Protein AF-A0A838S4U0-F1 (afdb_monomer_lite)

Sequence (174 aa):
MVVQARDTRGQPQAVGVYTGARLAELVPVRRRACGLERCFIAEPGVPYRLAVAPSTLDGGGAPVESDAVLGLRLVTPANDALSTATVLSGVSGRTALSVRGTAEPGEPAHTGAPAAASRWYRWRPTVDGVGHIVLRGDARVAAYEPLDGDPAVDDLRTLDSAVTPAAGDQARLR

pLDDT: mean 81.55, std 10.03, range [48.75, 96.31]

Structure (mmCIF, N/CA/C/O backbone):
data_AF-A0A838S4U0-F1
#
_entry.id   AF-A0A838S4U0-F1
#
loop_
_atom_site.group_PDB
_atom_site.id
_atom_site.type_symbol
_atom_site.label_atom_id
_atom_site.label_alt_id
_atom_site.label_comp_id
_atom_site.label_asym_id
_atom_site.label_entity_id
_atom_site.label_seq_id
_atom_site.pdbx_PDB_ins_code
_atom_site.Cartn_x
_atom_site.Cartn_y
_atom_site.Cartn_z
_atom_site.occupancy
_atom_site.B_iso_or_equiv
_atom_site.auth_seq_id
_atom_site.auth_comp_id
_atom_site.auth_asym_id
_atom_site.auth_atom_id
_atom_site.pdbx_PDB_model_num
ATOM 1 N N . MET A 1 1 ? 5.270 -0.128 -2.532 1.00 82.88 1 MET A N 1
ATOM 2 C CA . MET A 1 1 ? 6.587 -0.641 -2.966 1.00 82.88 1 MET A CA 1
ATOM 3 C C . MET A 1 1 ? 7.342 0.472 -3.673 1.00 82.88 1 MET A C 1
ATOM 5 O O . MET A 1 1 ? 6.787 1.030 -4.610 1.00 82.88 1 MET A O 1
ATOM 9 N N . VAL A 1 2 ? 8.553 0.805 -3.227 1.00 85.38 2 VAL A N 1
ATOM 10 C CA . VAL A 1 2 ? 9.512 1.660 -3.949 1.00 85.38 2 VAL A CA 1
ATOM 11 C C . VAL A 1 2 ? 10.414 0.760 -4.782 1.00 85.38 2 VAL A C 1
ATOM 13 O O . VAL A 1 2 ? 10.917 -0.241 -4.268 1.00 85.38 2 VAL A O 1
ATOM 16 N N . VAL A 1 3 ? 10.645 1.137 -6.039 1.00 87.75 3 VAL A N 1
ATOM 17 C CA . VAL A 1 3 ? 11.635 0.477 -6.895 1.00 87.75 3 VAL A CA 1
ATOM 18 C C . VAL A 1 3 ? 12.558 1.517 -7.501 1.00 87.75 3 VAL A C 1
ATOM 20 O O . VAL A 1 3 ? 12.116 2.477 -8.134 1.00 87.75 3 VAL A O 1
ATOM 23 N N . GLN A 1 4 ? 13.854 1.298 -7.324 1.00 88.75 4 GLN A N 1
ATOM 24 C CA . GLN A 1 4 ? 14.896 2.154 -7.867 1.00 88.75 4 GLN A CA 1
ATOM 25 C C . GLN A 1 4 ? 16.056 1.307 -8.368 1.00 88.75 4 GLN A C 1
ATOM 27 O O . GLN A 1 4 ? 16.356 0.263 -7.801 1.00 88.75 4 GLN A O 1
ATOM 32 N N . ALA A 1 5 ? 16.730 1.787 -9.402 1.00 90.31 5 ALA A N 1
ATOM 33 C CA . ALA A 1 5 ? 18.013 1.255 -9.819 1.00 90.31 5 ALA A CA 1
ATOM 34 C C . ALA A 1 5 ? 19.000 2.417 -9.908 1.00 90.31 5 ALA A C 1
ATOM 36 O O . ALA A 1 5 ? 18.619 3.510 -10.338 1.00 90.31 5 ALA A O 1
ATOM 37 N N . ARG A 1 6 ? 20.234 2.205 -9.454 1.00 90.69 6 ARG A N 1
ATOM 38 C CA . ARG A 1 6 ? 21.318 3.191 -9.533 1.00 90.69 6 ARG A CA 1
ATOM 39 C C . ARG A 1 6 ? 22.581 2.524 -10.046 1.00 90.69 6 ARG A C 1
ATOM 41 O O . ARG A 1 6 ? 22.827 1.377 -9.683 1.00 90.69 6 ARG A O 1
ATOM 48 N N . ASP A 1 7 ? 23.344 3.228 -10.873 1.00 90.31 7 ASP A N 1
ATOM 49 C CA . ASP A 1 7 ? 24.670 2.752 -11.273 1.00 90.31 7 ASP A CA 1
ATOM 50 C C . ASP A 1 7 ? 25.695 2.923 -10.138 1.00 90.31 7 ASP A C 1
ATOM 52 O O . ASP A 1 7 ? 25.403 3.510 -9.089 1.00 90.31 7 ASP A O 1
ATOM 56 N N . THR A 1 8 ? 26.915 2.436 -10.352 1.00 86.38 8 THR A N 1
ATOM 57 C CA . THR A 1 8 ? 28.045 2.569 -9.411 1.00 86.38 8 THR A CA 1
ATOM 58 C C . THR A 1 8 ? 28.444 4.016 -9.103 1.00 86.38 8 THR A C 1
ATOM 60 O O . THR A 1 8 ? 29.110 4.267 -8.101 1.00 86.38 8 THR A O 1
ATOM 63 N N . ARG A 1 9 ? 28.002 4.987 -9.913 1.00 87.38 9 ARG A N 1
ATOM 64 C CA . ARG A 1 9 ? 28.193 6.432 -9.697 1.00 87.38 9 ARG A CA 1
ATOM 65 C C . ARG A 1 9 ? 26.997 7.077 -8.986 1.00 87.38 9 ARG A C 1
ATOM 67 O O . ARG A 1 9 ? 26.969 8.293 -8.805 1.00 87.38 9 ARG A O 1
ATOM 74 N N . GLY A 1 10 ? 25.994 6.287 -8.601 1.00 87.06 10 GLY A N 1
ATOM 75 C CA . GLY A 1 10 ? 24.771 6.739 -7.942 1.00 87.06 10 GLY A CA 1
ATOM 76 C C . GLY A 1 10 ? 23.706 7.311 -8.885 1.00 87.06 10 GLY A C 1
ATOM 77 O O . GLY A 1 10 ? 22.668 7.781 -8.401 1.00 87.06 10 GLY A O 1
ATOM 78 N N . GLN A 1 11 ? 23.912 7.261 -10.204 1.00 87.19 11 GLN A N 1
ATOM 79 C CA . GLN A 1 11 ? 22.991 7.812 -11.198 1.00 87.19 11 GLN A CA 1
ATOM 80 C C . GLN A 1 11 ? 21.749 6.929 -11.355 1.00 87.19 11 GLN A C 1
ATOM 82 O O . GLN A 1 11 ? 21.877 5.707 -11.474 1.00 87.19 11 GLN A O 1
ATOM 87 N N . PRO A 1 12 ? 20.535 7.511 -11.363 1.00 87.38 12 PRO A N 1
ATOM 88 C CA . PRO A 1 12 ? 19.300 6.746 -11.442 1.00 87.38 12 PRO A CA 1
ATOM 89 C C . PRO A 1 12 ? 19.118 6.097 -12.818 1.00 87.38 12 PRO A C 1
ATOM 91 O O . PRO A 1 12 ? 19.079 6.766 -13.849 1.00 87.38 12 PRO A O 1
ATOM 94 N N . GLN A 1 13 ? 18.885 4.791 -12.819 1.00 88.12 13 GLN A N 1
ATOM 95 C CA . GLN A 1 13 ? 18.552 4.011 -14.007 1.00 88.12 13 GLN A CA 1
ATOM 96 C C . GLN A 1 13 ? 17.031 3.947 -14.212 1.00 88.12 13 GLN A C 1
ATOM 98 O O . GLN A 1 13 ? 16.237 4.182 -13.286 1.00 88.12 13 GLN A O 1
ATOM 103 N N . ALA A 1 14 ? 16.593 3.679 -15.438 1.00 87.56 14 ALA A N 1
ATOM 104 C CA . ALA A 1 14 ? 15.183 3.539 -15.756 1.00 87.56 14 ALA 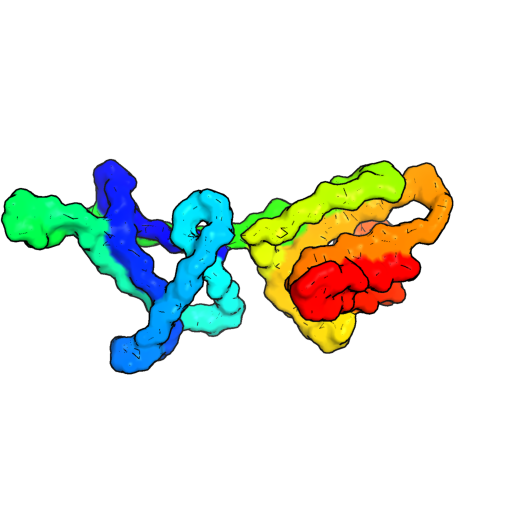A CA 1
ATOM 105 C C . ALA A 1 14 ? 14.696 2.172 -15.266 1.00 87.56 14 ALA A C 1
ATOM 107 O O . ALA A 1 14 ? 15.353 1.159 -15.487 1.00 87.56 14 ALA A O 1
ATOM 108 N N . VAL A 1 15 ? 13.540 2.138 -14.594 1.00 89.38 15 VAL A N 1
ATOM 109 C CA . VAL A 1 15 ? 12.929 0.878 -14.146 1.00 89.38 15 VAL A CA 1
ATOM 110 C C . VAL A 1 15 ? 11.471 0.797 -14.574 1.00 89.38 15 VAL A C 1
ATOM 112 O O . VAL A 1 15 ? 10.645 1.611 -14.152 1.00 89.38 15 VAL A O 1
ATOM 115 N N . GLY A 1 16 ? 11.144 -0.185 -15.406 1.00 90.12 16 GLY A N 1
ATOM 116 C CA . GLY A 1 16 ? 9.773 -0.577 -15.721 1.00 90.12 16 GLY A CA 1
ATOM 117 C C . GLY A 1 16 ? 9.286 -1.663 -14.762 1.00 90.12 16 GLY A C 1
ATOM 118 O O . GLY A 1 16 ? 10.050 -2.560 -14.413 1.00 90.12 16 GLY A O 1
ATOM 119 N N . VAL A 1 17 ? 8.022 -1.583 -14.346 1.00 93.00 17 VAL A N 1
ATOM 120 C CA . VAL A 1 17 ? 7.358 -2.591 -13.505 1.00 93.00 17 VAL A CA 1
ATOM 121 C C . VAL A 1 17 ? 6.156 -3.125 -14.269 1.00 93.00 17 VAL A C 1
ATOM 123 O O . VAL A 1 17 ? 5.360 -2.332 -14.770 1.00 93.00 17 VAL A O 1
ATOM 126 N N . TYR A 1 18 ? 6.016 -4.445 -14.339 1.00 94.56 18 TYR A N 1
ATOM 127 C CA . TYR A 1 18 ? 4.989 -5.117 -15.129 1.00 94.56 18 TYR A CA 1
ATOM 128 C C . TYR A 1 18 ? 4.341 -6.263 -14.351 1.00 94.56 18 TYR A C 1
ATOM 130 O O . TYR A 1 18 ? 4.969 -6.877 -13.488 1.00 94.56 18 TYR A O 1
ATOM 138 N N . THR A 1 19 ? 3.094 -6.564 -14.697 1.00 95.19 19 THR A N 1
ATOM 139 C CA . THR A 1 19 ? 2.435 -7.849 -14.408 1.00 95.19 19 THR A CA 1
ATOM 140 C C . THR A 1 19 ? 2.380 -8.681 -15.688 1.00 95.19 19 THR A C 1
ATOM 142 O O . THR A 1 19 ? 2.624 -8.147 -16.768 1.00 95.19 19 THR A O 1
ATOM 145 N N . GLY A 1 20 ? 2.080 -9.974 -15.576 1.00 92.69 20 GLY A N 1
ATOM 146 C CA . GLY A 1 20 ? 2.065 -10.907 -16.706 1.00 92.69 20 GLY A CA 1
ATOM 147 C C . GLY A 1 20 ? 3.226 -11.900 -16.656 1.00 92.69 20 GLY A C 1
ATOM 148 O O . GLY A 1 20 ? 4.287 -11.632 -16.086 1.00 92.69 20 GLY A O 1
ATOM 149 N N . ALA A 1 21 ? 3.005 -13.088 -17.220 1.00 89.50 21 ALA A N 1
ATOM 150 C CA . ALA A 1 21 ? 3.961 -14.191 -17.140 1.00 89.50 21 ALA A CA 1
ATOM 151 C C . ALA A 1 21 ? 4.926 -14.238 -18.335 1.00 89.50 21 ALA A C 1
ATOM 153 O O . ALA A 1 21 ? 6.033 -14.764 -18.201 1.00 89.50 21 ALA A O 1
ATOM 154 N N . ARG A 1 22 ? 4.523 -13.686 -19.489 1.00 93.06 22 ARG A N 1
ATOM 155 C CA . ARG A 1 22 ? 5.269 -13.724 -20.757 1.00 93.06 22 ARG A CA 1
ATOM 156 C C . ARG A 1 22 ? 5.474 -12.326 -21.319 1.00 93.06 22 ARG A C 1
ATOM 158 O O . ARG A 1 22 ? 4.664 -11.442 -21.073 1.00 93.06 22 ARG A O 1
ATOM 165 N N . LEU A 1 23 ? 6.519 -12.151 -22.132 1.00 93.44 23 LEU A N 1
ATOM 166 C CA . LEU A 1 23 ? 6.882 -10.854 -22.716 1.00 93.44 23 LEU A CA 1
ATOM 167 C C . LEU A 1 23 ? 5.715 -10.189 -23.470 1.00 93.44 23 LEU A C 1
ATOM 169 O O . LEU A 1 23 ? 5.451 -9.011 -23.263 1.00 93.44 23 LEU A O 1
ATOM 173 N N . ALA A 1 24 ? 4.989 -10.955 -24.290 1.00 95.62 24 ALA A N 1
ATOM 174 C CA . ALA A 1 24 ? 3.844 -10.464 -25.064 1.00 95.62 24 ALA A CA 1
ATOM 175 C C . ALA A 1 24 ? 2.606 -10.122 -24.210 1.00 95.62 24 ALA A C 1
ATOM 177 O O . ALA A 1 24 ? 1.687 -9.470 -24.690 1.00 95.62 24 ALA A O 1
ATOM 178 N N . GLU A 1 25 ? 2.580 -10.563 -22.953 1.00 94.94 25 GLU A N 1
ATOM 179 C CA . GLU A 1 25 ? 1.471 -10.376 -22.012 1.00 94.94 25 GLU A CA 1
ATOM 180 C C . GLU A 1 25 ? 1.813 -9.338 -20.931 1.00 94.94 25 GLU A C 1
ATOM 182 O O . GLU A 1 25 ? 1.032 -9.144 -19.999 1.00 94.94 25 GLU A O 1
ATOM 187 N N . LEU A 1 26 ? 2.992 -8.702 -20.997 1.00 96.31 26 LEU A N 1
ATOM 188 C CA . LEU A 1 26 ? 3.408 -7.758 -19.968 1.00 96.31 26 LEU A CA 1
ATOM 189 C C . LEU A 1 26 ? 2.519 -6.516 -19.975 1.00 96.31 26 LEU A C 1
ATOM 191 O O . LEU A 1 26 ? 2.484 -5.757 -20.942 1.00 96.31 26 LEU A O 1
ATOM 195 N N . VAL A 1 27 ? 1.867 -6.264 -18.843 1.00 96.00 27 VAL A N 1
ATOM 196 C CA . VAL A 1 27 ? 1.057 -5.064 -18.623 1.00 96.00 27 VAL A CA 1
ATOM 197 C C . VAL A 1 27 ? 1.800 -4.129 -17.670 1.00 96.00 27 VAL A C 1
ATOM 199 O O . VAL A 1 27 ? 2.115 -4.540 -16.546 1.00 96.00 27 VAL A O 1
ATOM 202 N N . PRO A 1 28 ? 2.092 -2.875 -18.071 1.00 93.31 28 PRO A N 1
ATOM 203 C CA . PRO A 1 28 ? 2.814 -1.934 -17.225 1.00 93.31 28 PRO A CA 1
ATOM 204 C C . PRO A 1 28 ? 1.993 -1.557 -15.990 1.00 93.31 28 PRO A C 1
ATOM 206 O O . PRO A 1 28 ? 0.826 -1.169 -16.074 1.00 93.31 28 PRO A O 1
ATOM 209 N N . VAL A 1 29 ? 2.637 -1.612 -14.828 1.00 91.50 29 VAL A N 1
ATOM 210 C CA . VAL A 1 29 ? 2.049 -1.186 -13.561 1.00 91.50 29 VAL A CA 1
ATOM 211 C C . VAL A 1 29 ? 2.171 0.327 -13.438 1.00 91.50 29 VAL A C 1
ATOM 213 O O . VAL A 1 29 ? 3.263 0.898 -13.510 1.00 91.50 29 VAL A O 1
ATOM 216 N N . ARG A 1 30 ? 1.036 0.998 -13.225 1.00 83.50 30 ARG A N 1
ATOM 217 C CA . ARG A 1 30 ? 1.013 2.453 -13.048 1.00 83.50 30 ARG A CA 1
ATOM 218 C C . ARG A 1 30 ? 1.776 2.857 -11.788 1.00 83.50 30 ARG A C 1
ATOM 220 O O . ARG A 1 30 ? 1.505 2.375 -10.687 1.00 83.50 30 ARG A O 1
ATOM 227 N N . ARG A 1 31 ? 2.691 3.810 -11.955 1.00 75.31 31 ARG A N 1
ATOM 228 C CA . ARG A 1 31 ? 3.390 4.456 -10.842 1.00 75.31 31 ARG A CA 1
ATOM 229 C C . ARG A 1 31 ? 2.421 5.342 -10.053 1.00 75.31 31 ARG A C 1
ATOM 231 O O . ARG A 1 31 ? 1.515 5.947 -10.623 1.00 75.31 31 ARG A O 1
ATOM 238 N N . ARG A 1 32 ? 2.639 5.447 -8.744 1.00 69.38 32 ARG A N 1
ATOM 239 C CA . ARG A 1 32 ? 1.974 6.387 -7.834 1.00 69.38 32 ARG A CA 1
ATOM 240 C C . ARG A 1 32 ? 3.015 7.175 -7.038 1.00 69.38 32 ARG A C 1
ATOM 242 O O . ARG A 1 32 ? 4.103 6.674 -6.754 1.00 69.38 32 ARG A O 1
ATOM 249 N N . ALA A 1 33 ? 2.670 8.406 -6.671 1.00 60.25 33 ALA A N 1
ATOM 250 C CA . ALA A 1 33 ? 3.491 9.230 -5.792 1.00 60.25 33 ALA A CA 1
ATOM 251 C C . ALA A 1 33 ? 3.338 8.764 -4.333 1.00 60.25 33 ALA A C 1
ATOM 253 O O . ALA A 1 33 ? 2.222 8.598 -3.849 1.00 60.25 33 ALA A O 1
ATOM 254 N N . CYS A 1 34 ? 4.458 8.551 -3.645 1.00 62.09 34 CYS A N 1
ATOM 255 C CA . CYS A 1 34 ? 4.530 8.124 -2.240 1.00 62.09 34 CYS A CA 1
ATOM 256 C C . CYS A 1 34 ? 5.507 9.004 -1.432 1.00 62.09 34 CYS A C 1
ATOM 258 O O . CYS A 1 34 ? 6.151 8.537 -0.498 1.00 62.09 34 CYS A O 1
ATOM 260 N N . GLY A 1 35 ? 5.648 10.277 -1.814 1.00 61.78 35 GLY A N 1
ATOM 261 C CA . GLY A 1 35 ? 6.585 11.228 -1.207 1.00 61.78 35 GLY A CA 1
ATOM 262 C C . GLY A 1 35 ? 7.861 11.399 -2.031 1.00 61.78 35 GLY A C 1
ATOM 263 O O . GLY A 1 35 ? 8.030 12.435 -2.661 1.00 61.78 35 GLY A O 1
ATOM 264 N N . LEU A 1 36 ? 8.724 10.379 -2.082 1.00 48.75 36 LEU A N 1
ATOM 265 C CA . LEU A 1 36 ? 9.956 10.380 -2.884 1.00 48.75 36 LEU A CA 1
ATOM 266 C C . LEU A 1 36 ? 9.826 9.342 -4.009 1.00 48.75 36 LEU A C 1
ATOM 268 O O . LEU A 1 36 ? 9.360 8.234 -3.778 1.00 48.75 36 LEU A O 1
ATOM 272 N N . GLU A 1 37 ? 10.143 9.762 -5.229 1.00 54.44 37 GLU A N 1
ATOM 273 C CA . GLU A 1 37 ? 9.935 9.119 -6.534 1.00 54.44 37 GLU A CA 1
ATOM 274 C C . GLU A 1 37 ? 9.759 7.576 -6.616 1.00 54.44 37 GLU A C 1
ATOM 276 O O . GLU A 1 37 ? 10.471 6.789 -6.000 1.00 54.44 37 GLU A O 1
ATOM 281 N N . ARG A 1 38 ? 8.870 7.161 -7.541 1.00 67.31 38 ARG A N 1
ATOM 282 C CA . ARG A 1 38 ? 8.699 5.797 -8.103 1.00 67.31 38 ARG A CA 1
ATOM 283 C C . ARG A 1 38 ? 8.194 4.712 -7.135 1.00 67.31 38 ARG A C 1
ATOM 285 O O . ARG A 1 38 ? 8.826 3.669 -6.965 1.00 67.31 38 ARG A O 1
ATOM 292 N N . CYS A 1 39 ? 6.982 4.891 -6.605 1.00 78.44 39 CYS A N 1
ATOM 293 C CA . CYS A 1 39 ? 6.237 3.785 -6.001 1.00 78.44 39 CYS A CA 1
ATOM 294 C C . CYS A 1 39 ? 5.198 3.167 -6.933 1.00 78.44 39 CYS A C 1
ATOM 296 O O . CYS A 1 39 ? 4.691 3.808 -7.850 1.00 78.44 39 CYS A O 1
ATOM 298 N N . PHE A 1 40 ? 4.795 1.943 -6.610 1.00 82.31 40 PHE A N 1
ATOM 299 C CA . PHE A 1 40 ? 3.517 1.364 -7.011 1.00 82.31 40 PHE A CA 1
ATOM 300 C C . PHE A 1 40 ? 2.904 0.581 -5.837 1.00 82.31 40 PHE A C 1
ATOM 302 O O . PHE A 1 40 ? 3.573 0.312 -4.828 1.00 82.31 40 PHE A O 1
ATOM 309 N N . ILE A 1 41 ? 1.614 0.257 -5.947 1.00 78.94 41 ILE A N 1
ATOM 310 C CA . ILE A 1 41 ? 0.918 -0.613 -4.991 1.00 78.94 41 ILE A CA 1
ATOM 311 C C . ILE A 1 41 ? 1.221 -2.052 -5.406 1.00 78.94 41 ILE A C 1
ATOM 313 O O . ILE A 1 41 ? 0.800 -2.467 -6.481 1.00 78.94 41 ILE A O 1
ATOM 317 N N . ALA A 1 42 ? 1.988 -2.765 -4.584 1.00 82.25 42 ALA A N 1
ATOM 318 C CA . ALA A 1 42 ? 2.238 -4.187 -4.780 1.00 82.25 42 ALA A CA 1
ATOM 319 C C . ALA A 1 42 ? 1.160 -4.984 -4.044 1.00 82.25 42 ALA A C 1
ATOM 321 O O . ALA A 1 42 ? 0.818 -4.641 -2.912 1.00 82.25 42 ALA A O 1
ATOM 322 N N . GLU A 1 43 ? 0.643 -6.020 -4.686 1.00 81.94 43 GLU A N 1
ATOM 323 C CA . GLU A 1 43 ? -0.374 -6.906 -4.132 1.00 81.94 43 GLU A CA 1
ATOM 324 C C . GLU A 1 43 ? 0.280 -8.190 -3.596 1.00 81.94 43 GLU A C 1
ATOM 326 O O . GLU A 1 43 ? 1.191 -8.723 -4.244 1.00 81.94 43 GLU A O 1
ATOM 331 N N . PRO A 1 44 ? -0.142 -8.695 -2.419 1.00 79.56 44 PRO A N 1
ATOM 332 C CA . PRO A 1 44 ? 0.372 -9.948 -1.875 1.00 79.56 44 PRO A CA 1
ATOM 333 C C . PRO A 1 44 ? 0.221 -11.106 -2.866 1.00 79.56 44 PRO A C 1
ATOM 335 O O . PRO A 1 44 ? -0.834 -11.290 -3.467 1.00 79.56 44 PRO A O 1
ATOM 338 N N . GLY A 1 45 ? 1.286 -11.888 -3.049 1.00 83.44 45 GLY A N 1
ATOM 339 C CA . GLY A 1 45 ? 1.280 -13.071 -3.917 1.00 83.44 45 GLY A CA 1
ATOM 340 C C . GLY A 1 45 ? 1.282 -12.794 -5.427 1.00 83.44 45 GLY A C 1
ATOM 341 O O . GLY A 1 45 ? 1.434 -13.737 -6.202 1.00 83.44 45 GLY A O 1
ATOM 342 N N . VAL A 1 46 ? 1.174 -11.537 -5.872 1.00 88.62 46 VAL A N 1
ATOM 343 C CA . VAL A 1 46 ? 1.215 -11.198 -7.302 1.00 88.62 46 VAL A CA 1
ATOM 344 C C . VAL A 1 46 ? 2.670 -11.118 -7.784 1.00 88.62 46 VAL A C 1
ATOM 346 O O . VAL A 1 46 ? 3.448 -10.309 -7.268 1.00 88.62 46 VAL A O 1
ATOM 349 N N . PRO A 1 47 ? 3.078 -11.921 -8.786 1.00 91.38 47 PRO A N 1
ATOM 350 C CA . PRO A 1 47 ? 4.421 -11.835 -9.336 1.00 91.38 47 PRO A CA 1
ATOM 351 C C . PRO A 1 47 ? 4.560 -10.600 -10.234 1.00 91.38 47 PRO A C 1
ATOM 353 O O . PRO A 1 47 ? 3.813 -10.421 -11.198 1.00 91.38 47 PRO A O 1
ATOM 356 N N . TYR A 1 48 ? 5.578 -9.786 -9.961 1.00 93.25 48 TYR A N 1
ATOM 357 C CA . TYR A 1 48 ? 5.958 -8.654 -10.804 1.00 93.25 48 TYR A CA 1
ATOM 358 C C . TYR A 1 48 ? 7.205 -8.976 -11.637 1.00 93.25 48 TYR A C 1
ATOM 360 O O . TYR A 1 48 ? 8.075 -9.756 -11.236 1.00 93.25 48 TYR A O 1
ATOM 368 N N . ARG A 1 49 ? 7.300 -8.360 -12.815 1.00 94.12 49 ARG A N 1
ATOM 369 C CA . ARG A 1 49 ? 8.478 -8.374 -13.689 1.00 94.12 49 ARG A CA 1
ATOM 370 C C . ARG A 1 49 ? 9.073 -6.976 -13.747 1.00 94.12 49 ARG A C 1
ATOM 372 O O . ARG A 1 49 ? 8.346 -5.987 -13.819 1.00 94.12 49 ARG A O 1
ATOM 379 N N . LEU A 1 50 ? 10.397 -6.902 -13.692 1.00 92.12 50 LEU A N 1
ATOM 380 C CA . LEU A 1 50 ? 11.142 -5.651 -13.620 1.00 92.12 50 LEU A CA 1
ATOM 381 C C . LEU A 1 50 ? 12.103 -5.598 -14.798 1.00 92.12 50 LEU A C 1
ATOM 383 O O . LEU A 1 50 ? 12.858 -6.542 -15.014 1.00 92.12 50 LEU A O 1
ATOM 387 N N . ALA A 1 51 ? 12.068 -4.498 -15.540 1.00 91.38 51 ALA A N 1
ATOM 388 C CA . ALA A 1 51 ? 13.039 -4.216 -16.587 1.00 91.38 51 ALA A CA 1
ATOM 389 C C . ALA A 1 51 ? 13.876 -3.016 -16.151 1.00 91.38 51 ALA A C 1
ATOM 391 O O . ALA A 1 51 ? 13.313 -1.960 -15.856 1.00 91.38 51 ALA A O 1
ATOM 392 N N . VAL A 1 52 ? 15.196 -3.183 -16.096 1.00 90.25 52 VAL A N 1
ATOM 393 C CA . VAL A 1 52 ? 16.147 -2.108 -15.799 1.00 90.25 52 VAL A CA 1
ATOM 394 C C . VAL A 1 52 ? 16.848 -1.737 -17.095 1.00 90.25 52 VAL A C 1
ATOM 396 O O . VAL A 1 52 ? 17.319 -2.620 -17.806 1.00 90.25 52 VAL A O 1
ATOM 399 N N . ALA A 1 53 ? 16.891 -0.447 -17.404 1.00 88.12 53 ALA A N 1
ATOM 400 C CA . ALA A 1 53 ? 17.560 0.062 -18.590 1.00 88.12 53 ALA A CA 1
ATOM 401 C C . ALA A 1 53 ? 18.466 1.248 -18.233 1.00 88.12 53 ALA A C 1
ATOM 403 O O . ALA A 1 53 ? 18.113 2.033 -17.341 1.00 88.12 53 ALA A O 1
ATOM 404 N N . PRO A 1 54 ? 19.608 1.394 -18.927 1.00 88.25 54 PRO A N 1
ATOM 405 C CA . PRO A 1 54 ? 20.478 2.546 -18.773 1.00 88.25 54 PRO A CA 1
ATOM 406 C C . PRO A 1 54 ? 19.723 3.852 -19.058 1.00 88.25 54 PRO A C 1
ATOM 408 O O . PRO A 1 54 ? 19.041 3.973 -20.075 1.00 8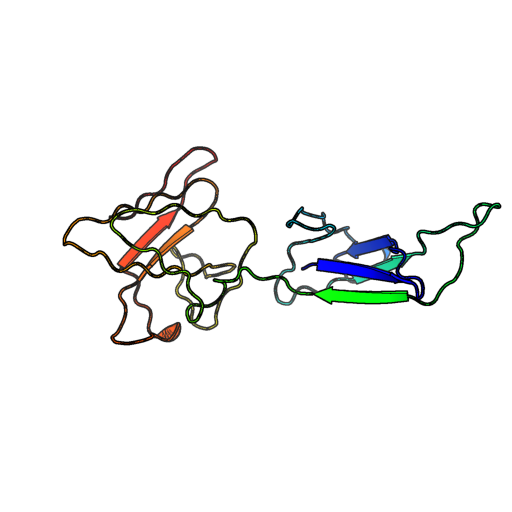8.25 54 PRO A O 1
ATOM 411 N N . SER A 1 55 ? 19.835 4.833 -18.160 1.00 85.31 55 SER A N 1
ATOM 412 C CA . SER A 1 55 ? 19.293 6.188 -18.374 1.00 85.31 55 SER A CA 1
ATOM 413 C C . SER A 1 55 ? 20.301 7.134 -19.024 1.00 85.31 55 SER A C 1
ATOM 415 O O . SER A 1 55 ? 19.922 8.205 -19.494 1.00 85.31 55 SER A O 1
ATOM 417 N N . THR A 1 56 ? 21.589 6.795 -18.976 1.00 84.62 56 THR A N 1
ATOM 418 C CA . THR A 1 56 ? 22.671 7.651 -19.463 1.00 84.62 56 THR A CA 1
ATOM 419 C C . THR A 1 56 ? 23.070 7.216 -20.862 1.00 84.62 56 THR A C 1
ATOM 421 O O . THR A 1 56 ? 23.369 6.044 -21.083 1.00 84.62 56 THR A O 1
ATOM 424 N N . LEU A 1 57 ? 23.096 8.174 -21.783 1.00 84.94 57 LEU A N 1
ATOM 425 C CA . LEU A 1 57 ? 23.610 7.996 -23.135 1.00 84.94 57 LEU A CA 1
ATOM 426 C C . LEU A 1 57 ? 24.957 8.717 -23.264 1.00 84.94 57 LEU A C 1
ATOM 428 O O . LEU A 1 57 ? 25.206 9.699 -22.559 1.00 84.94 57 LEU A O 1
ATOM 432 N N . ASP A 1 58 ? 25.828 8.224 -24.135 1.00 85.44 58 ASP A N 1
ATOM 433 C CA . ASP A 1 58 ? 27.056 8.904 -24.524 1.00 85.44 58 ASP A CA 1
ATOM 434 C C . ASP A 1 58 ? 26.767 10.056 -25.507 1.00 85.44 58 ASP A C 1
ATOM 436 O O . ASP A 1 58 ? 25.623 10.310 -25.897 1.00 85.44 58 ASP A O 1
ATOM 440 N N . GLY A 1 59 ? 27.811 10.779 -25.924 1.00 85.25 59 GLY A N 1
ATOM 441 C CA . GLY A 1 59 ? 27.680 11.879 -26.887 1.00 85.25 59 GLY A CA 1
ATOM 442 C C . GLY A 1 59 ? 27.183 11.456 -28.279 1.00 85.25 59 GLY A C 1
ATOM 443 O O . GLY A 1 59 ? 26.795 12.320 -29.061 1.00 85.25 59 GLY A O 1
ATOM 444 N N . GLY A 1 60 ? 27.182 10.153 -28.585 1.00 87.31 60 GLY A N 1
ATOM 445 C CA . GLY A 1 60 ? 26.628 9.563 -29.805 1.00 87.31 60 GLY A CA 1
ATOM 446 C C . GLY A 1 60 ? 25.209 9.007 -29.635 1.00 87.31 60 GLY A C 1
ATOM 447 O O . GLY A 1 60 ? 24.640 8.502 -30.601 1.00 87.31 60 GLY A O 1
ATOM 448 N N . GLY A 1 61 ? 24.624 9.099 -28.437 1.00 84.38 61 GLY A N 1
ATOM 449 C CA . GLY A 1 61 ? 23.297 8.569 -28.125 1.00 84.38 61 GLY A CA 1
ATOM 450 C C . GLY A 1 61 ? 23.266 7.072 -27.795 1.00 84.38 61 GLY A C 1
ATOM 451 O O . GLY A 1 61 ? 22.179 6.529 -27.597 1.00 84.38 61 GLY A O 1
ATOM 452 N N . ALA A 1 62 ? 24.415 6.397 -27.713 1.00 86.00 62 ALA A N 1
ATOM 453 C CA . ALA A 1 62 ? 24.486 5.003 -27.291 1.00 86.00 62 ALA A CA 1
ATOM 454 C C . ALA A 1 62 ? 24.397 4.902 -25.759 1.00 86.00 62 ALA A C 1
ATOM 456 O O . ALA A 1 62 ? 24.918 5.770 -25.057 1.00 86.00 62 ALA A O 1
ATOM 457 N N . PRO A 1 63 ? 23.752 3.868 -25.195 1.00 84.31 63 PRO A N 1
ATOM 458 C CA . PRO A 1 63 ? 23.712 3.704 -23.751 1.00 84.31 63 PRO A CA 1
ATOM 459 C C . PRO A 1 63 ? 25.102 3.504 -23.153 1.00 84.31 63 PRO A C 1
ATOM 461 O O . PRO A 1 63 ? 25.877 2.673 -23.621 1.00 84.31 63 PRO A O 1
ATOM 464 N N . VAL A 1 64 ? 25.396 4.232 -22.079 1.00 83.94 64 VAL A N 1
ATOM 465 C CA . VAL A 1 64 ? 2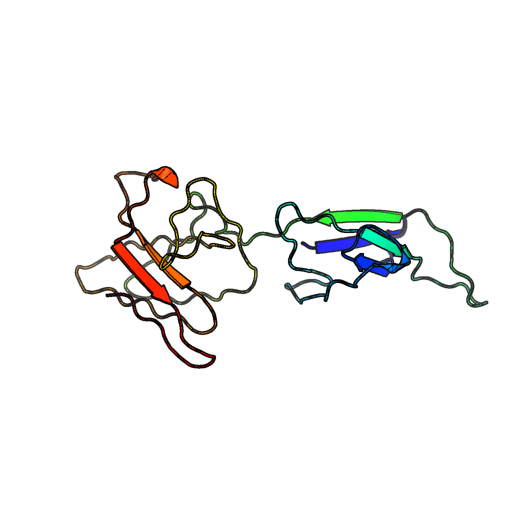6.616 4.017 -21.300 1.00 83.94 64 VAL A CA 1
ATOM 466 C C . VAL A 1 64 ? 26.411 2.779 -20.436 1.00 83.94 64 VAL A C 1
ATOM 468 O O . VAL A 1 64 ? 25.620 2.806 -19.487 1.00 83.94 64 VAL A O 1
ATOM 471 N N . GLU A 1 65 ? 27.118 1.695 -20.755 1.00 79.62 65 GLU A N 1
ATOM 472 C CA . GLU A 1 65 ? 27.112 0.498 -19.918 1.00 79.62 65 GLU A CA 1
ATOM 473 C C . GLU A 1 65 ? 27.685 0.806 -18.534 1.00 79.62 65 GLU A C 1
ATOM 475 O O . GLU A 1 65 ? 28.696 1.492 -18.373 1.00 79.62 65 GLU A O 1
ATOM 480 N N . SER A 1 66 ? 26.992 0.318 -17.513 1.00 80.75 66 SER A N 1
ATOM 481 C CA . SER A 1 66 ? 27.431 0.415 -16.130 1.00 80.75 66 SER A CA 1
ATOM 482 C C . SER A 1 66 ? 26.767 -0.672 -15.303 1.00 80.75 66 SER A C 1
ATOM 484 O O . SER A 1 66 ? 25.610 -1.030 -15.539 1.00 80.75 66 SER A O 1
ATOM 486 N N . ASP A 1 67 ? 27.495 -1.165 -14.305 1.00 87.88 67 ASP A N 1
ATOM 487 C CA . ASP A 1 67 ? 26.900 -1.999 -13.273 1.00 87.88 67 ASP A CA 1
ATOM 488 C C . ASP A 1 67 ? 25.842 -1.192 -12.522 1.00 87.88 67 ASP A C 1
ATOM 490 O O . ASP A 1 67 ? 26.059 -0.030 -12.158 1.00 87.88 67 ASP A O 1
ATOM 494 N N . ALA A 1 68 ? 24.698 -1.823 -12.268 1.00 87.94 68 ALA A N 1
ATOM 495 C CA . ALA A 1 68 ? 23.590 -1.208 -11.562 1.00 87.94 68 ALA A CA 1
ATOM 496 C C . ALA A 1 68 ? 23.089 -2.091 -10.423 1.00 87.94 68 ALA A C 1
ATOM 498 O O . ALA A 1 68 ? 22.971 -3.309 -10.543 1.00 87.94 68 ALA A O 1
ATOM 499 N N . VAL A 1 69 ? 22.720 -1.443 -9.321 1.00 91.12 69 VAL A N 1
ATOM 500 C CA . VAL A 1 69 ? 22.064 -2.082 -8.184 1.00 91.12 69 VAL A CA 1
ATOM 501 C C . VAL A 1 69 ? 20.570 -1.806 -8.269 1.00 91.12 69 VAL A C 1
ATOM 503 O O . VAL A 1 69 ? 20.140 -0.651 -8.220 1.00 91.12 69 VAL A O 1
ATOM 506 N N . LEU A 1 70 ? 19.774 -2.871 -8.374 1.00 91.38 70 LEU A N 1
ATOM 507 C CA . LEU A 1 70 ? 18.319 -2.817 -8.265 1.00 91.38 70 LEU A CA 1
ATOM 508 C C . LEU A 1 70 ? 17.908 -2.934 -6.792 1.00 91.38 70 LEU A C 1
ATOM 510 O O . LEU A 1 70 ? 18.158 -3.943 -6.141 1.00 91.38 70 LEU A O 1
ATOM 514 N N . GLY A 1 71 ? 17.241 -1.904 -6.282 1.00 89.44 71 GLY A N 1
ATOM 515 C CA . GLY A 1 71 ? 16.681 -1.865 -4.939 1.00 89.44 71 GLY A CA 1
ATOM 516 C C . GLY A 1 71 ? 15.159 -1.955 -4.960 1.00 89.44 71 GLY A C 1
ATOM 517 O O . GLY A 1 71 ? 14.486 -1.139 -5.597 1.00 89.44 71 GLY A O 1
ATOM 518 N N . LEU A 1 72 ? 14.620 -2.904 -4.195 1.00 88.12 72 LEU A N 1
ATOM 519 C CA . LEU A 1 72 ? 13.202 -2.987 -3.864 1.00 88.12 72 LEU A CA 1
ATOM 520 C C . LEU A 1 72 ? 13.017 -2.718 -2.378 1.00 88.12 72 LEU A C 1
ATOM 522 O O . LEU A 1 72 ? 13.718 -3.287 -1.545 1.00 88.12 72 LEU A O 1
ATOM 526 N N . ARG A 1 73 ? 12.049 -1.869 -2.041 1.00 85.25 73 ARG A N 1
ATOM 527 C CA . ARG A 1 73 ? 11.694 -1.616 -0.647 1.00 85.25 73 ARG A CA 1
ATOM 528 C C . ARG A 1 73 ? 10.191 -1.518 -0.497 1.00 85.25 73 ARG A C 1
ATOM 530 O O . ARG A 1 73 ? 9.555 -0.618 -1.054 1.00 85.25 73 ARG A O 1
ATOM 537 N N . LEU A 1 74 ? 9.616 -2.424 0.284 1.00 80.88 74 LEU A N 1
ATOM 538 C CA . LEU A 1 74 ? 8.251 -2.242 0.746 1.00 80.88 74 LEU A CA 1
ATOM 539 C C . LEU A 1 74 ? 8.250 -1.059 1.720 1.00 80.88 74 LEU A C 1
ATOM 541 O O . LEU A 1 74 ? 9.080 -0.986 2.621 1.00 80.88 74 LEU A O 1
ATOM 545 N N . VAL A 1 75 ? 7.375 -0.090 1.469 1.00 77.69 75 VAL A N 1
ATOM 546 C CA . VAL A 1 75 ? 7.206 1.074 2.338 1.00 77.69 75 VAL A CA 1
ATOM 547 C C . VAL A 1 75 ? 5.814 0.977 2.901 1.00 77.69 75 VAL A C 1
ATOM 549 O O . VAL A 1 75 ? 4.847 1.076 2.143 1.00 77.69 75 VAL A O 1
ATOM 552 N N . THR A 1 76 ? 5.753 0.758 4.201 1.00 78.38 76 THR A N 1
ATOM 553 C CA . THR A 1 76 ? 4.531 0.731 4.987 1.00 78.38 76 THR A CA 1
ATOM 554 C C . THR A 1 76 ? 4.473 1.995 5.851 1.00 78.38 76 THR A C 1
ATOM 556 O O . THR A 1 76 ? 5.511 2.614 6.123 1.00 78.38 76 THR A O 1
ATOM 559 N N . PRO A 1 77 ? 3.273 2.479 6.203 1.00 82.56 77 PRO A N 1
ATOM 560 C CA . PRO A 1 77 ? 3.127 3.587 7.139 1.00 82.56 77 PRO A CA 1
ATOM 561 C C . PRO A 1 77 ? 3.683 3.203 8.521 1.00 82.56 77 PRO A C 1
ATOM 563 O O . PRO A 1 77 ? 3.743 2.034 8.872 1.00 82.56 77 PRO A O 1
ATOM 566 N N . ALA A 1 78 ? 4.071 4.184 9.341 1.00 87.25 78 ALA A N 1
ATOM 567 C CA . ALA A 1 78 ? 4.602 3.898 10.682 1.00 87.25 78 ALA A CA 1
ATOM 568 C C . ALA A 1 78 ? 3.600 3.132 11.570 1.00 87.25 78 ALA A C 1
ATOM 570 O O . ALA A 1 78 ? 3.994 2.338 12.417 1.00 87.25 78 ALA A O 1
ATOM 571 N N . ASN A 1 79 ? 2.306 3.347 11.338 1.00 90.38 79 ASN A N 1
ATOM 572 C CA . ASN A 1 79 ? 1.204 2.697 12.035 1.00 90.38 79 ASN A CA 1
ATOM 573 C C . ASN A 1 79 ? 0.564 1.564 11.224 1.00 90.38 79 ASN A C 1
ATOM 575 O O . ASN A 1 79 ? -0.661 1.451 11.175 1.00 90.38 79 ASN A O 1
ATOM 579 N N . ASP A 1 80 ? 1.398 0.784 10.539 1.00 90.31 80 ASP A N 1
ATOM 580 C CA . ASP A 1 80 ? 0.966 -0.387 9.774 1.00 90.31 80 ASP A CA 1
ATOM 581 C C . ASP A 1 80 ? 0.519 -1.549 10.658 1.00 90.31 80 ASP A C 1
ATOM 583 O O . ASP A 1 80 ? -0.381 -2.283 10.278 1.00 90.31 80 ASP A O 1
ATOM 587 N N . ALA A 1 81 ? 1.129 -1.682 11.839 1.00 90.62 81 ALA A N 1
ATOM 588 C CA . ALA A 1 81 ? 0.846 -2.751 12.785 1.00 90.62 81 ALA A CA 1
ATOM 589 C C . ALA A 1 81 ? 0.079 -2.235 14.009 1.00 90.62 81 ALA A C 1
ATOM 591 O O . ALA A 1 81 ? 0.281 -1.096 14.448 1.00 90.62 81 ALA A O 1
ATOM 592 N N . LEU A 1 82 ? -0.751 -3.085 14.612 1.00 90.00 82 LEU A N 1
ATOM 593 C CA . LEU A 1 82 ? -1.489 -2.797 15.845 1.00 90.00 82 LEU A CA 1
ATOM 594 C C . LEU A 1 82 ? -0.547 -2.433 17.003 1.00 90.00 82 LEU A C 1
ATOM 596 O O . LEU A 1 82 ? -0.853 -1.560 17.827 1.00 90.00 82 LEU A O 1
ATOM 600 N N . SER A 1 83 ? 0.630 -3.063 17.039 1.00 89.94 83 SER A N 1
ATOM 601 C CA . SER A 1 83 ? 1.691 -2.788 18.014 1.00 89.94 83 SER A CA 1
ATOM 602 C C . SER A 1 83 ? 2.349 -1.416 17.821 1.00 89.94 83 SER A C 1
ATOM 604 O O . SER A 1 83 ? 2.836 -0.829 18.785 1.00 89.94 83 SER A O 1
ATOM 606 N N . THR A 1 84 ? 2.321 -0.856 16.605 1.00 90.31 84 THR A N 1
ATOM 607 C CA . THR A 1 84 ? 2.859 0.479 16.283 1.00 90.31 84 THR A CA 1
ATOM 608 C C . THR A 1 84 ? 1.763 1.509 16.007 1.00 90.31 84 THR A C 1
ATOM 610 O O . THR A 1 84 ? 2.010 2.560 15.404 1.00 90.31 84 THR A O 1
ATOM 613 N N . ALA A 1 85 ? 0.537 1.228 16.458 1.00 89.88 85 ALA A N 1
ATOM 614 C CA . ALA A 1 85 ? -0.617 2.089 16.266 1.00 89.88 85 ALA A CA 1
ATOM 615 C C . ALA A 1 85 ? -0.342 3.523 16.741 1.00 89.88 85 ALA A C 1
ATOM 617 O O . ALA A 1 85 ? 0.155 3.763 17.844 1.00 89.88 85 ALA A O 1
ATOM 618 N N . THR A 1 86 ? -0.713 4.504 15.918 1.00 90.12 86 THR A N 1
ATOM 619 C CA . THR A 1 86 ? -0.532 5.914 16.281 1.00 90.12 86 THR A CA 1
ATOM 620 C C . THR A 1 86 ? -1.480 6.289 17.412 1.00 90.12 86 THR A C 1
ATOM 622 O O . THR A 1 86 ? -2.695 6.130 17.286 1.00 90.12 86 THR A O 1
ATOM 625 N N . VAL A 1 87 ? -0.932 6.841 18.494 1.00 87.25 87 VAL A N 1
ATOM 626 C CA . VAL A 1 87 ? -1.733 7.365 19.601 1.00 87.25 87 VAL A CA 1
ATOM 627 C C . VAL A 1 87 ? -2.350 8.704 19.200 1.00 87.25 87 VAL A C 1
ATOM 629 O O . VAL A 1 87 ? -1.649 9.663 18.883 1.00 87.25 87 VAL A O 1
ATOM 632 N N . LEU A 1 88 ? -3.674 8.765 19.237 1.00 85.31 88 LEU A N 1
ATOM 633 C CA . LEU A 1 88 ? -4.460 9.986 19.194 1.00 85.31 88 LEU A CA 1
ATOM 634 C C . LEU A 1 88 ? -4.743 10.389 20.647 1.00 85.31 88 LEU A C 1
ATOM 636 O O . LEU A 1 88 ? -5.321 9.610 21.404 1.00 85.31 88 LEU A O 1
ATOM 640 N N . SER A 1 89 ? -4.301 11.576 21.058 1.00 81.94 89 SER A N 1
ATOM 641 C CA . SER A 1 89 ? -4.475 12.089 22.422 1.00 81.94 89 SER A CA 1
ATOM 642 C C . SER A 1 89 ? -5.541 13.185 22.492 1.00 81.94 89 SER A C 1
ATOM 644 O O . SER A 1 89 ? -5.804 13.887 21.516 1.00 81.94 89 SER A O 1
ATOM 646 N N . GLY A 1 90 ? -6.154 13.336 23.669 1.00 80.38 90 GLY A N 1
ATOM 647 C CA . GLY A 1 90 ? -7.190 14.338 23.924 1.00 80.38 90 GLY A CA 1
ATOM 648 C C . GLY A 1 90 ? -8.571 13.961 23.376 1.00 80.38 90 GLY A C 1
ATOM 649 O O . GLY A 1 90 ? -8.841 12.813 23.025 1.00 80.38 90 GLY A O 1
ATOM 650 N N . VAL A 1 91 ? -9.466 14.950 23.326 1.00 78.31 91 VAL A N 1
ATOM 651 C CA . VAL A 1 91 ? -10.880 14.773 22.932 1.00 78.31 91 VAL A CA 1
ATOM 652 C C . VAL A 1 91 ? -11.122 14.879 21.422 1.00 78.31 91 VAL A C 1
ATOM 654 O O . VAL A 1 91 ? -12.224 14.619 20.954 1.00 78.31 91 VAL A O 1
ATOM 657 N N . SER A 1 92 ? -10.113 15.286 20.645 1.00 77.88 92 SER A N 1
ATOM 658 C CA . SER A 1 92 ? -10.203 15.377 19.185 1.00 77.88 92 SER A CA 1
ATOM 659 C C . SER A 1 92 ? -8.825 15.266 18.536 1.00 77.88 92 SER A C 1
ATOM 661 O O . SER A 1 92 ? -7.818 15.642 19.131 1.00 77.88 92 SER A O 1
ATOM 663 N N . GLY A 1 93 ? -8.783 14.783 17.295 1.00 75.88 93 GLY A N 1
ATOM 664 C CA . GLY A 1 93 ? -7.556 14.674 16.516 1.00 75.88 93 GLY A CA 1
ATOM 665 C C . GLY A 1 93 ? -7.848 14.554 15.024 1.00 75.88 93 GLY A C 1
ATOM 666 O O . GLY A 1 93 ? -8.946 14.176 14.616 1.00 75.88 93 GLY A O 1
ATOM 667 N N . ARG A 1 94 ? -6.859 14.888 14.191 1.00 80.44 94 ARG A N 1
ATOM 668 C CA . ARG A 1 94 ? -6.932 14.713 12.736 1.00 80.44 94 ARG A CA 1
ATOM 669 C C . ARG A 1 94 ? -5.614 14.161 12.218 1.00 80.44 94 ARG A C 1
ATOM 671 O O . ARG A 1 94 ? -4.552 14.667 12.561 1.00 80.44 94 ARG A O 1
ATOM 678 N N . THR A 1 95 ? -5.697 13.167 11.344 1.00 80.62 95 THR A N 1
ATOM 679 C CA . THR A 1 95 ? -4.544 12.555 10.676 1.00 80.62 95 THR A CA 1
ATOM 680 C C . THR A 1 95 ? -4.825 12.385 9.186 1.00 80.62 95 THR A C 1
ATOM 682 O O . THR A 1 95 ? -5.983 12.315 8.773 1.00 80.62 95 THR A O 1
ATOM 685 N N . ALA A 1 96 ? -3.772 12.368 8.370 1.00 75.31 96 ALA A N 1
ATOM 686 C CA . ALA A 1 96 ? -3.863 12.189 6.925 1.00 75.31 96 ALA A CA 1
ATOM 687 C C . ALA A 1 96 ? -3.350 10.803 6.510 1.00 75.31 96 ALA A C 1
ATOM 689 O O . ALA A 1 96 ? -2.347 10.303 7.025 1.00 75.31 96 ALA A O 1
ATOM 690 N N . LEU A 1 97 ? -4.010 10.194 5.522 1.00 73.88 97 LEU A N 1
ATOM 691 C CA . LEU A 1 97 ? -3.658 8.873 5.010 1.00 73.88 97 LEU A CA 1
ATOM 692 C C . LEU A 1 97 ? -2.930 8.986 3.654 1.00 73.88 97 LEU A C 1
ATOM 694 O O . LEU A 1 97 ? -3.575 9.070 2.620 1.00 73.88 97 LEU A O 1
ATOM 698 N N . SER A 1 98 ? -1.587 8.954 3.631 1.00 67.69 98 SER A N 1
ATOM 699 C CA . SER A 1 98 ? -0.795 9.044 2.379 1.00 67.69 98 SER A CA 1
ATOM 700 C C . SER A 1 98 ? -0.297 7.714 1.765 1.00 67.69 98 SER A C 1
ATOM 702 O O . SER A 1 98 ? -0.194 7.619 0.546 1.00 67.69 98 SER A O 1
ATOM 704 N N . VAL A 1 99 ? -0.002 6.676 2.561 1.00 71.81 99 VAL A N 1
ATOM 705 C CA . VAL A 1 99 ? 0.524 5.364 2.105 1.00 71.81 99 VAL A CA 1
ATOM 706 C C . VAL A 1 99 ? -0.340 4.187 2.584 1.00 71.81 99 VAL A C 1
ATOM 708 O O . VAL A 1 99 ? -0.646 4.091 3.764 1.00 71.81 99 VAL A O 1
ATOM 711 N N . ARG A 1 100 ? -0.768 3.275 1.706 1.00 77.50 100 ARG A N 1
ATOM 712 C CA . ARG A 1 100 ? -1.553 2.098 2.139 1.00 77.50 100 ARG A CA 1
ATOM 713 C C . ARG A 1 100 ? -0.746 1.239 3.111 1.00 77.50 100 ARG A C 1
ATOM 715 O O . ARG A 1 100 ? 0.447 1.053 2.881 1.00 77.50 100 ARG A O 1
ATOM 722 N N . GLY A 1 101 ? -1.403 0.765 4.163 1.00 82.25 101 GLY A N 1
ATOM 723 C CA . GLY A 1 101 ? -0.816 -0.245 5.023 1.00 82.25 101 GLY A CA 1
ATOM 724 C C . GLY A 1 101 ? -0.942 -1.655 4.456 1.00 82.25 101 GLY A C 1
ATOM 725 O O . GLY A 1 101 ? -1.245 -1.822 3.270 1.00 82.25 101 GLY A O 1
ATOM 726 N N . THR A 1 102 ? -0.724 -2.649 5.301 1.00 85.12 102 THR A N 1
ATOM 727 C CA . THR A 1 102 ? -0.889 -4.077 5.037 1.00 85.12 102 THR A CA 1
ATOM 728 C C . THR A 1 102 ? -2.008 -4.645 5.910 1.00 85.12 102 THR A C 1
ATOM 730 O O . THR A 1 102 ? -2.561 -3.940 6.751 1.00 85.12 102 THR A O 1
ATOM 733 N N . ALA A 1 103 ? -2.442 -5.869 5.620 1.00 87.94 103 ALA A N 1
ATOM 734 C CA . ALA A 1 103 ? -3.328 -6.606 6.514 1.00 87.94 103 ALA A CA 1
ATOM 735 C C . ALA A 1 103 ? -2.473 -7.440 7.464 1.00 87.94 103 ALA A C 1
ATOM 737 O O . ALA A 1 103 ? -1.544 -8.119 7.009 1.00 87.94 103 ALA A O 1
ATOM 738 N N . GLU A 1 104 ? -2.799 -7.414 8.751 1.00 89.31 104 GLU A N 1
ATOM 739 C CA . GLU A 1 104 ? -2.156 -8.300 9.718 1.00 89.31 104 GLU A CA 1
ATOM 740 C C . GLU A 1 104 ? -2.857 -9.668 9.748 1.00 89.31 104 GLU A C 1
ATOM 742 O O . GLU A 1 104 ? -4.077 -9.749 9.572 1.00 89.31 104 GLU A O 1
ATOM 747 N N . PRO A 1 105 ? -2.120 -10.777 9.950 1.00 88.94 105 PRO A N 1
ATOM 748 C CA . PRO A 1 105 ? -2.744 -12.065 10.223 1.00 88.94 105 PRO A CA 1
ATOM 749 C C . PRO A 1 105 ? -3.713 -11.946 11.402 1.00 88.94 105 PRO A C 1
ATOM 751 O O . PRO A 1 105 ? -3.362 -11.361 12.423 1.00 88.94 105 PRO A O 1
ATOM 754 N N . GLY A 1 106 ? -4.923 -12.481 11.234 1.00 88.44 106 GLY A N 1
ATOM 755 C CA . GLY A 1 106 ? -5.965 -12.402 12.259 1.00 88.44 106 GLY A CA 1
ATOM 756 C C . GLY A 1 106 ? -6.831 -11.147 12.209 1.00 88.44 106 GLY A C 1
ATOM 757 O O . GLY A 1 106 ? -7.817 -11.062 12.935 1.00 88.44 106 GLY A O 1
ATOM 758 N N . GLU A 1 107 ? -6.505 -10.173 11.352 1.00 90.50 107 GLU A N 1
ATOM 759 C CA . GLU A 1 107 ? -7.214 -8.899 11.356 1.00 90.50 107 GLU A CA 1
ATOM 760 C C . GLU A 1 107 ? -8.707 -9.064 11.007 1.00 90.50 107 GLU A C 1
ATOM 762 O O . GLU A 1 107 ? -9.037 -9.630 9.953 1.00 90.50 107 GLU A O 1
ATOM 767 N N . PRO A 1 108 ? -9.628 -8.555 11.854 1.00 88.38 108 PRO A N 1
ATOM 768 C CA . PRO A 1 108 ? -11.055 -8.650 11.588 1.00 88.38 108 PRO A CA 1
ATOM 769 C C . PRO A 1 108 ? -11.477 -7.942 10.295 1.00 88.38 108 PRO A C 1
ATOM 771 O O . PRO A 1 108 ? -10.914 -6.934 9.868 1.00 88.38 108 PRO A O 1
ATOM 774 N N . ALA A 1 109 ? -12.542 -8.445 9.672 1.00 86.81 109 ALA A N 1
ATOM 775 C CA . ALA A 1 109 ? -13.119 -7.824 8.488 1.00 86.81 109 ALA A CA 1
ATOM 776 C C . ALA A 1 109 ? -13.705 -6.436 8.805 1.00 86.81 109 ALA A C 1
ATOM 778 O O . ALA A 1 109 ? -14.525 -6.272 9.709 1.00 86.81 109 ALA A O 1
ATOM 779 N N . HIS A 1 110 ? -13.377 -5.436 7.990 1.00 85.75 110 HIS A N 1
ATOM 780 C CA . HIS A 1 110 ? -13.950 -4.098 8.097 1.00 85.75 110 HIS A CA 1
ATOM 781 C C . HIS A 1 110 ? -15.247 -4.039 7.294 1.00 85.75 110 HIS A C 1
ATOM 783 O O . HIS A 1 110 ? -15.224 -4.120 6.063 1.00 85.75 110 HIS A O 1
ATOM 789 N N . THR A 1 111 ? -16.397 -3.857 7.955 1.00 83.44 111 THR A N 1
ATOM 790 C CA . THR A 1 111 ? -17.733 -3.820 7.314 1.00 83.44 111 THR A CA 1
ATOM 791 C C . THR A 1 111 ? -18.014 -5.052 6.436 1.00 83.44 111 THR A C 1
ATOM 793 O O . THR A 1 111 ? -18.531 -4.943 5.325 1.00 83.44 111 THR A O 1
ATOM 796 N N . GLY A 1 112 ? -17.591 -6.230 6.906 1.00 82.50 112 GLY A N 1
ATOM 797 C CA . GLY A 1 112 ? -17.758 -7.511 6.209 1.00 82.50 112 GLY A CA 1
ATOM 798 C C . GLY A 1 112 ? -16.771 -7.777 5.065 1.00 82.50 112 GLY A C 1
ATOM 799 O O . GLY A 1 112 ? -16.773 -8.874 4.514 1.00 82.50 112 GLY A O 1
ATOM 800 N N . ALA A 1 113 ? -15.907 -6.820 4.717 1.00 83.75 113 ALA A N 1
ATOM 801 C CA . ALA A 1 113 ? -14.826 -7.033 3.760 1.00 83.75 113 ALA A CA 1
ATOM 802 C C . ALA A 1 113 ? -13.539 -7.441 4.498 1.00 83.75 113 ALA A C 1
ATOM 804 O O . ALA A 1 113 ? -13.186 -6.768 5.470 1.00 83.75 113 ALA A O 1
ATOM 805 N N . PRO A 1 114 ? -12.817 -8.486 4.051 1.00 87.00 114 PRO A N 1
ATOM 806 C CA . PRO A 1 114 ? -11.530 -8.852 4.635 1.00 87.00 114 PRO A CA 1
ATOM 807 C C . PRO A 1 114 ? -10.575 -7.658 4.707 1.00 87.00 114 PRO A C 1
ATOM 809 O O . PRO A 1 114 ? -10.535 -6.831 3.787 1.00 87.00 114 PRO A O 1
ATOM 812 N N . ALA A 1 115 ? -9.801 -7.578 5.788 1.00 85.50 115 ALA A N 1
ATOM 813 C CA . ALA A 1 115 ? -8.726 -6.607 5.887 1.00 85.50 115 ALA A CA 1
ATOM 814 C C . ALA A 1 115 ? -7.726 -6.802 4.736 1.00 85.50 115 ALA A C 1
ATOM 816 O O . ALA A 1 115 ? -7.412 -7.924 4.337 1.00 85.50 115 ALA A O 1
ATOM 817 N N . ALA A 1 116 ? -7.256 -5.694 4.164 1.00 82.06 116 ALA A N 1
ATOM 818 C CA . ALA A 1 116 ? -6.354 -5.719 3.007 1.00 82.06 116 ALA A CA 1
ATOM 819 C C . ALA A 1 116 ? -5.208 -4.704 3.099 1.00 82.06 116 ALA A C 1
ATOM 821 O O . ALA A 1 116 ? -4.154 -4.913 2.501 1.00 82.06 116 ALA A O 1
ATOM 822 N N . ALA A 1 117 ? -5.427 -3.575 3.777 1.00 84.81 117 ALA A N 1
ATOM 823 C CA . ALA A 1 117 ? -4.475 -2.471 3.841 1.00 84.81 117 ALA A CA 1
ATOM 824 C C . ALA A 1 117 ? -4.850 -1.516 4.977 1.00 84.81 117 ALA A C 1
ATOM 826 O O . ALA A 1 117 ? -5.353 -0.409 4.734 1.00 84.81 117 ALA A O 1
ATOM 827 N N . SER A 1 118 ? -4.651 -1.968 6.203 1.00 87.88 118 SER A N 1
ATOM 828 C CA . SER A 1 118 ? -5.138 -1.284 7.389 1.00 87.88 118 SER A CA 1
ATOM 829 C C . SER A 1 118 ? -4.102 -0.356 7.988 1.00 87.88 118 SER A C 1
ATOM 831 O O . SER A 1 118 ? -2.931 -0.355 7.621 1.00 87.88 118 SER A O 1
ATOM 833 N N . ARG A 1 119 ? -4.569 0.537 8.855 1.00 89.44 119 ARG A N 1
ATOM 834 C CA . ARG A 1 119 ? -3.705 1.386 9.665 1.00 89.44 119 ARG A CA 1
ATOM 835 C 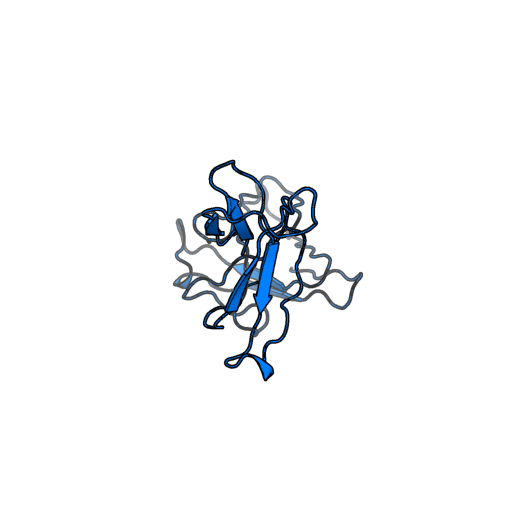C . ARG A 1 119 ? -4.294 1.517 11.042 1.00 89.44 119 ARG A C 1
ATOM 837 O O . ARG A 1 119 ? -5.483 1.806 11.177 1.00 89.44 119 ARG A O 1
ATOM 844 N N . TRP A 1 120 ? -3.434 1.409 12.036 1.00 90.31 120 TRP A N 1
ATOM 845 C CA . TRP A 1 120 ? -3.875 1.323 13.409 1.00 90.31 120 TRP A CA 1
ATOM 846 C C . TRP A 1 120 ? -3.745 2.648 14.139 1.00 90.31 120 TRP A C 1
ATOM 848 O O . TRP A 1 120 ? -2.769 3.397 14.001 1.00 90.31 120 TRP A O 1
ATOM 858 N N . TYR A 1 121 ? -4.765 2.932 14.936 1.00 88.62 121 TYR A N 1
ATOM 859 C CA . TYR A 1 121 ? -4.849 4.106 15.784 1.00 88.62 121 TYR A CA 1
ATOM 860 C C . TYR A 1 121 ? -5.312 3.677 17.166 1.00 88.62 121 TYR A C 1
ATOM 862 O O . TYR A 1 121 ? -6.199 2.840 17.298 1.00 88.62 121 TYR A O 1
ATOM 870 N N . ARG A 1 122 ? -4.715 4.277 18.193 1.00 87.00 122 ARG A N 1
ATOM 871 C CA . ARG A 1 122 ? -5.120 4.103 19.586 1.00 87.00 122 ARG A CA 1
ATOM 872 C C . ARG A 1 122 ? -5.640 5.421 20.097 1.00 87.00 122 ARG A C 1
ATOM 874 O O . ARG A 1 122 ? -4.959 6.432 19.976 1.00 87.00 122 ARG A O 1
ATOM 881 N N . TRP A 1 123 ? -6.818 5.410 20.689 1.00 84.31 123 TRP A N 1
ATOM 882 C CA . TRP A 1 123 ? -7.403 6.598 21.282 1.00 84.31 123 TRP A CA 1
ATOM 883 C C . TRP A 1 123 ? -7.833 6.280 22.707 1.00 84.31 123 TRP A C 1
ATOM 885 O O . TRP A 1 123 ? -8.505 5.281 22.947 1.00 84.31 123 TRP A O 1
ATOM 895 N N . ARG A 1 124 ? -7.392 7.110 23.656 1.00 82.75 124 ARG A N 1
ATOM 896 C CA . ARG A 1 124 ? -7.802 7.042 25.061 1.00 82.75 124 ARG A CA 1
ATOM 897 C C . ARG A 1 124 ? -8.461 8.374 25.419 1.00 82.75 124 ARG A C 1
ATOM 899 O O . ARG A 1 124 ? -7.731 9.353 25.603 1.00 82.75 124 ARG A O 1
ATOM 906 N N . PRO A 1 125 ? -9.802 8.450 25.459 1.00 79.38 125 PRO A N 1
ATOM 907 C CA . PRO A 1 125 ? -10.480 9.678 25.847 1.00 79.38 125 PRO A CA 1
ATOM 908 C C . PRO A 1 125 ? -10.131 10.035 27.298 1.00 79.38 125 PRO A C 1
ATOM 910 O O . PRO A 1 125 ? -9.979 9.162 28.148 1.00 79.38 125 PRO A O 1
ATOM 913 N N . THR A 1 126 ? -9.977 11.328 27.583 1.00 84.56 126 THR A N 1
ATOM 914 C CA . THR A 1 126 ? -9.672 11.834 28.936 1.00 84.56 126 THR A CA 1
ATOM 915 C C . THR A 1 126 ? -10.924 12.179 29.746 1.00 84.56 126 THR A C 1
ATOM 917 O O . THR A 1 126 ? -10.805 12.596 30.893 1.00 84.56 126 THR A O 1
ATOM 920 N N . VAL A 1 127 ? -12.105 12.071 29.134 1.00 84.62 127 VAL A N 1
ATOM 921 C CA . VAL A 1 127 ? -13.426 12.332 29.720 1.00 84.62 127 VAL A CA 1
ATOM 922 C C . VAL A 1 127 ? -14.447 11.385 29.092 1.00 84.62 127 VAL A C 1
ATOM 924 O O . VAL A 1 127 ? -14.264 10.968 27.946 1.00 84.62 127 VAL A O 1
ATOM 927 N N . ASP A 1 128 ? -15.527 11.092 29.809 1.00 83.94 128 ASP A N 1
ATOM 928 C CA . ASP A 1 128 ? -16.633 10.293 29.282 1.00 83.94 128 ASP A CA 1
ATOM 929 C C . ASP A 1 128 ? -17.409 11.057 28.197 1.00 83.94 128 ASP A C 1
ATOM 931 O O . ASP A 1 128 ? -17.572 12.279 28.261 1.00 83.94 128 ASP A O 1
ATOM 935 N N . GLY A 1 129 ? -17.915 10.336 27.194 1.00 81.69 129 GLY A N 1
ATOM 936 C CA . GLY A 1 129 ? -18.730 10.916 26.129 1.00 81.69 129 GLY A CA 1
ATOM 937 C C . GLY A 1 129 ? -18.883 10.013 24.908 1.00 81.69 129 GLY A C 1
ATOM 938 O O . GLY A 1 129 ? -18.329 8.919 24.846 1.00 81.69 129 GLY A O 1
ATOM 939 N N . VAL A 1 130 ? -19.635 10.499 23.918 1.00 78.44 130 VAL A N 1
ATOM 940 C CA . VAL A 1 130 ? -19.784 9.839 22.612 1.00 78.44 130 VAL A CA 1
ATOM 941 C C . VAL A 1 130 ? -18.650 10.289 21.695 1.00 78.44 130 VAL A C 1
ATOM 943 O O . VAL A 1 130 ? -18.498 11.480 21.413 1.00 78.44 130 VAL A O 1
ATOM 946 N N . GLY A 1 131 ? -17.849 9.334 21.229 1.00 75.94 131 GLY A N 1
ATOM 947 C CA . GLY A 1 131 ? -16.811 9.576 20.233 1.00 75.94 131 GLY A CA 1
ATOM 948 C C . GLY A 1 131 ? -17.405 9.655 18.829 1.00 75.94 131 GLY A C 1
ATOM 949 O O . GLY A 1 131 ? -18.251 8.853 18.454 1.00 75.94 131 GLY A O 1
ATOM 950 N N . HIS A 1 132 ? -16.937 10.601 18.018 1.00 78.38 132 HIS A N 1
ATOM 951 C CA . HIS A 1 132 ? -17.291 10.664 16.601 1.00 78.38 132 HIS A CA 1
ATOM 952 C C . HIS A 1 132 ? -16.046 10.484 15.744 1.00 78.38 132 HIS A C 1
ATOM 954 O O . HIS A 1 132 ? -15.164 11.343 15.723 1.00 78.38 132 HIS A O 1
ATOM 960 N N . ILE A 1 133 ? -15.998 9.388 14.989 1.00 79.75 133 ILE A N 1
ATOM 961 C CA . ILE A 1 133 ? -14.958 9.168 13.983 1.00 79.75 133 ILE A CA 1
ATOM 962 C C . ILE A 1 133 ? -15.516 9.574 12.628 1.00 79.75 133 ILE A C 1
ATOM 964 O O . ILE A 1 133 ? -16.539 9.052 12.194 1.00 79.75 133 ILE A O 1
ATOM 968 N N . VAL A 1 134 ? -14.833 10.509 11.967 1.00 78.31 134 VAL A N 1
ATOM 969 C CA . VAL A 1 134 ? -15.181 10.976 10.624 1.00 78.31 134 VAL A CA 1
ATOM 970 C C . VAL A 1 134 ? -14.076 10.588 9.657 1.00 78.31 134 VAL A C 1
ATOM 972 O O . VAL A 1 134 ? -12.944 11.060 9.774 1.00 78.31 134 VAL A O 1
ATOM 975 N N . LEU A 1 135 ? -14.422 9.777 8.663 1.00 77.75 135 LEU A N 1
ATOM 976 C CA . LEU A 1 135 ? -13.557 9.513 7.516 1.00 77.75 135 LEU A CA 1
ATOM 977 C C . LEU A 1 135 ? -13.904 10.438 6.347 1.00 77.75 135 LEU A C 1
ATOM 979 O O . LEU A 1 135 ? -15.058 10.827 6.178 1.00 77.75 135 LEU A O 1
ATOM 983 N N . ARG A 1 136 ? -12.903 10.769 5.525 1.00 78.06 136 ARG A N 1
ATOM 984 C CA . ARG A 1 136 ? -13.076 11.468 4.243 1.00 78.06 136 ARG A CA 1
ATOM 985 C C . ARG A 1 136 ? -12.294 10.738 3.151 1.00 78.06 136 ARG A C 1
ATOM 987 O O . ARG A 1 136 ? -11.134 10.395 3.373 1.00 78.06 136 ARG A O 1
ATOM 994 N N . GLY A 1 137 ? -12.902 10.578 1.975 1.00 74.25 137 GLY A N 1
ATOM 995 C CA . GLY A 1 137 ? -12.338 9.811 0.852 1.00 74.25 137 GLY A CA 1
ATOM 996 C C . GLY A 1 137 ? -12.647 8.317 0.952 1.00 74.25 137 GLY A C 1
ATOM 997 O O . GLY A 1 137 ? -13.327 7.911 1.880 1.00 74.25 137 GLY A O 1
ATOM 998 N N . ASP A 1 138 ? -12.156 7.499 0.022 1.00 76.00 138 ASP A N 1
ATOM 999 C CA . ASP A 1 138 ? -12.544 6.082 -0.089 1.00 76.00 138 ASP A CA 1
ATOM 1000 C C . ASP A 1 138 ? -11.807 5.196 0.935 1.00 76.00 138 ASP A C 1
ATOM 1002 O O . ASP A 1 138 ? -10.709 4.693 0.675 1.00 76.00 138 ASP A O 1
ATOM 1006 N N . ALA A 1 139 ? -12.399 5.009 2.118 1.00 78.38 139 ALA A N 1
ATOM 1007 C CA . ALA A 1 139 ? -11.840 4.205 3.200 1.00 78.38 139 ALA A CA 1
ATOM 1008 C C . ALA A 1 139 ? -12.937 3.499 4.017 1.00 78.38 139 ALA A C 1
ATOM 1010 O O . ALA A 1 139 ? -14.124 3.811 3.935 1.00 78.38 139 ALA A O 1
ATOM 1011 N N . ARG A 1 140 ? -12.523 2.520 4.821 1.00 83.44 140 ARG A N 1
ATOM 1012 C CA . ARG A 1 140 ? -13.370 1.837 5.806 1.00 83.44 140 ARG A CA 1
ATOM 1013 C C . ARG A 1 140 ? -12.743 2.024 7.179 1.00 83.44 140 ARG A C 1
ATOM 1015 O O . ARG A 1 140 ? -11.519 2.102 7.277 1.00 83.44 140 ARG A O 1
ATOM 1022 N N . VAL A 1 141 ? -13.566 2.094 8.215 1.00 83.38 141 VAL A N 1
ATOM 1023 C CA . VAL A 1 141 ? -13.118 2.130 9.610 1.00 83.38 141 VAL A CA 1
ATOM 1024 C C . VAL A 1 141 ? -13.846 1.059 10.402 1.00 83.38 141 VAL A C 1
ATOM 1026 O O . VAL A 1 141 ? -15.029 0.818 10.170 1.00 83.38 141 VAL A O 1
ATOM 1029 N N . ALA A 1 142 ? -13.135 0.445 11.338 1.00 85.12 142 ALA A N 1
ATOM 1030 C CA . ALA A 1 142 ? -13.694 -0.354 12.412 1.00 85.12 142 ALA A CA 1
ATOM 1031 C C . ALA A 1 142 ? -13.127 0.161 13.742 1.00 85.12 142 ALA A C 1
ATOM 1033 O O . ALA A 1 142 ? -11.962 0.559 13.808 1.00 85.12 142 ALA A O 1
ATOM 1034 N N . ALA A 1 143 ? -13.966 0.200 14.773 1.00 85.06 143 ALA A N 1
ATOM 1035 C CA . ALA A 1 143 ? -13.565 0.453 16.149 1.00 85.06 143 ALA A CA 1
ATOM 1036 C C . ALA A 1 143 ? -13.522 -0.873 16.909 1.00 85.06 143 ALA A C 1
ATOM 1038 O O . ALA A 1 143 ? -14.366 -1.742 16.682 1.00 85.06 143 ALA A O 1
ATOM 1039 N N . TYR A 1 144 ? -12.556 -1.010 17.812 1.00 82.94 144 TYR A N 1
ATOM 1040 C CA . TYR A 1 144 ? -12.324 -2.230 18.574 1.00 82.94 144 TYR A CA 1
ATOM 1041 C C . TYR A 1 144 ? -12.270 -1.931 20.071 1.00 82.94 144 TYR A C 1
ATOM 1043 O O . TYR A 1 144 ? -11.720 -0.905 20.478 1.00 82.94 144 TYR A O 1
ATOM 1051 N N . GLU A 1 145 ? -12.825 -2.830 20.881 1.00 74.88 145 GLU A N 1
ATOM 1052 C CA . GLU A 1 145 ? -12.597 -2.850 22.329 1.00 74.88 145 GLU A CA 1
ATOM 1053 C C . GLU A 1 145 ? -11.158 -3.327 22.589 1.00 74.88 145 GLU A C 1
ATOM 1055 O O . GLU A 1 145 ? -10.765 -4.359 22.037 1.00 74.88 145 GLU A O 1
ATOM 1060 N N . PRO A 1 146 ? -10.346 -2.626 23.403 1.00 63.69 146 PRO A N 1
ATOM 1061 C CA . PRO A 1 146 ? -9.125 -3.229 23.904 1.00 63.69 146 PRO A CA 1
ATOM 1062 C C . PRO A 1 146 ? -9.519 -4.334 24.891 1.00 63.69 146 PRO A C 1
ATOM 1064 O O . PRO A 1 146 ? -10.091 -4.044 25.940 1.00 63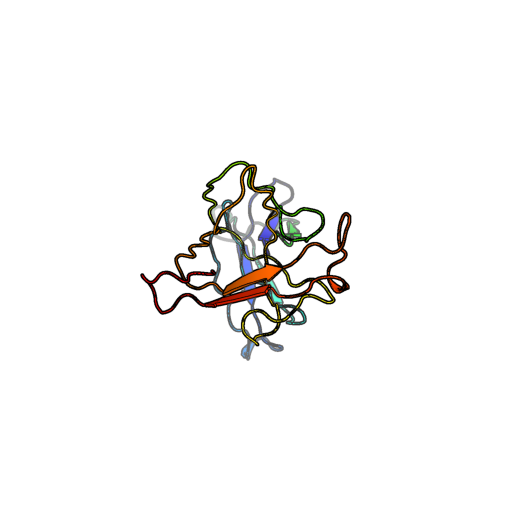.69 146 PRO A O 1
ATOM 1067 N N . LEU A 1 147 ? -9.205 -5.592 24.572 1.00 53.28 147 LEU A N 1
ATOM 1068 C CA . LEU A 1 147 ? -9.001 -6.585 25.626 1.00 53.28 147 LEU A CA 1
ATOM 1069 C C . LEU A 1 147 ? -7.792 -6.105 26.449 1.00 53.28 147 LEU A C 1
ATOM 1071 O O . LEU A 1 147 ? -6.849 -5.554 25.879 1.00 53.28 147 LEU A O 1
ATOM 1075 N N . ASP A 1 148 ? -7.864 -6.191 27.777 1.00 54.00 148 ASP A N 1
ATOM 1076 C CA . ASP A 1 148 ? -6.891 -5.595 28.703 1.00 54.00 148 ASP A CA 1
ATOM 1077 C C . ASP A 1 148 ? -5.420 -5.765 28.250 1.00 54.00 148 ASP A C 1
ATOM 1079 O O . ASP A 1 148 ? -4.975 -6.870 27.948 1.00 54.00 148 ASP A O 1
ATOM 1083 N N . GLY A 1 149 ? -4.636 -4.676 28.247 1.00 60.00 149 GLY A N 1
ATOM 1084 C CA . GLY A 1 149 ? -3.215 -4.688 27.858 1.00 60.00 149 GLY A CA 1
ATOM 1085 C C . GLY A 1 149 ? -2.925 -4.150 26.449 1.00 60.00 149 GLY A C 1
ATOM 1086 O O . GLY A 1 149 ? -3.612 -3.250 25.965 1.00 60.00 149 GLY A O 1
ATOM 1087 N N . ASP A 1 150 ? -1.835 -4.630 25.840 1.00 65.06 150 ASP A N 1
ATOM 1088 C CA . ASP A 1 150 ? -1.528 -4.466 24.412 1.00 65.06 150 ASP A CA 1
ATOM 1089 C C . ASP A 1 150 ? -2.154 -5.659 23.671 1.00 65.06 150 ASP A C 1
ATOM 1091 O O . ASP A 1 150 ? -1.532 -6.723 23.654 1.00 65.06 150 ASP A O 1
ATOM 1095 N N . PRO A 1 151 ? -3.380 -5.540 23.120 1.00 71.38 151 PRO A N 1
ATOM 1096 C CA . PRO A 1 151 ? -4.058 -6.686 22.524 1.00 71.38 151 PRO A CA 1
ATOM 1097 C C . PRO A 1 151 ? 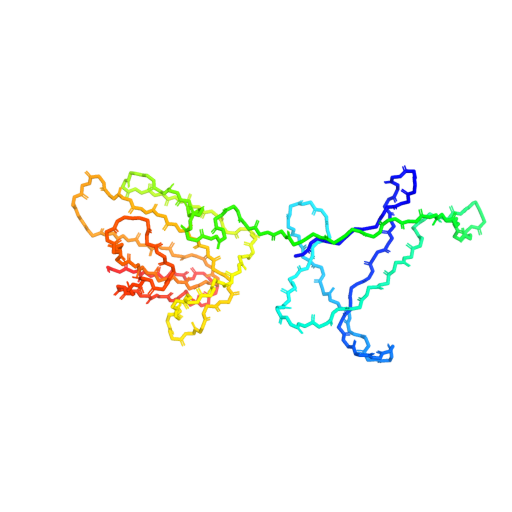-3.296 -7.176 21.290 1.00 71.38 151 PRO A C 1
ATOM 1099 O O . PRO A 1 151 ? -2.761 -6.363 20.524 1.00 71.38 151 PRO A O 1
ATOM 1102 N N . ALA A 1 152 ? -3.258 -8.494 21.080 1.00 78.38 152 ALA A N 1
ATOM 1103 C CA . ALA A 1 152 ? -2.874 -9.045 19.788 1.00 78.38 152 ALA A CA 1
ATOM 1104 C C . ALA A 1 152 ? -3.984 -8.770 18.760 1.00 78.38 152 ALA A C 1
ATOM 1106 O O . ALA A 1 152 ? -5.118 -8.446 19.104 1.00 78.38 152 ALA A O 1
ATOM 1107 N N . VAL A 1 153 ? -3.680 -8.899 17.470 1.00 78.56 153 VAL A N 1
ATOM 1108 C CA . VAL A 1 153 ? -4.684 -8.689 16.413 1.00 78.56 153 VAL A CA 1
ATOM 1109 C C . VAL A 1 153 ? -5.847 -9.686 16.541 1.00 78.56 153 VAL A C 1
ATOM 1111 O O . VAL A 1 153 ? -7.001 -9.298 16.372 1.00 78.56 153 VAL A O 1
ATOM 1114 N N . ASP A 1 154 ? -5.551 -10.929 16.931 1.00 81.88 154 ASP A N 1
ATOM 1115 C CA . ASP A 1 154 ? -6.541 -11.991 17.166 1.00 81.88 154 ASP A CA 1
ATOM 1116 C C . ASP A 1 154 ? -7.474 -11.713 18.363 1.00 81.88 154 ASP A C 1
ATOM 1118 O O . ASP A 1 154 ? -8.540 -12.319 18.477 1.00 81.88 154 ASP A O 1
ATOM 1122 N N . ASP A 1 155 ? -7.099 -10.776 19.236 1.00 78.12 155 ASP A N 1
ATOM 1123 C CA . ASP A 1 155 ? -7.855 -10.391 20.432 1.00 78.12 155 ASP A CA 1
ATOM 1124 C C . ASP A 1 155 ? -8.899 -9.297 20.137 1.00 78.12 155 ASP A C 1
ATOM 1126 O O . ASP A 1 155 ? -9.685 -8.912 21.005 1.00 78.12 155 ASP A O 1
ATOM 1130 N N . LEU A 1 156 ? -8.922 -8.748 18.920 1.00 79.31 156 LEU A N 1
ATOM 1131 C CA . LEU A 1 156 ? -9.761 -7.599 18.602 1.00 79.31 156 LEU A CA 1
ATOM 1132 C C . LEU A 1 156 ? -11.228 -7.976 18.400 1.00 79.31 156 LEU A C 1
ATOM 1134 O O . LEU A 1 156 ? -11.599 -8.739 17.508 1.00 79.31 156 LEU A O 1
ATOM 1138 N N . ARG A 1 157 ? -12.099 -7.314 19.164 1.00 79.62 157 ARG A N 1
ATOM 1139 C CA . ARG A 1 157 ? -13.551 -7.393 18.998 1.00 79.62 157 ARG A CA 1
ATOM 1140 C C . ARG A 1 157 ? -14.098 -6.110 18.388 1.00 79.62 157 ARG A C 1
ATOM 1142 O O . ARG A 1 157 ? -13.953 -5.038 18.971 1.00 79.62 157 ARG A O 1
ATOM 1149 N N . THR A 1 158 ? -14.750 -6.211 17.229 1.00 80.81 158 THR A N 1
ATOM 1150 C CA . THR A 1 158 ? -15.372 -5.055 16.565 1.00 80.81 158 THR A CA 1
ATOM 1151 C C . THR A 1 158 ? -16.559 -4.526 17.369 1.00 80.81 158 THR A C 1
ATOM 1153 O O . THR A 1 158 ? -17.499 -5.265 17.659 1.00 80.81 158 THR A O 1
ATOM 1156 N N . LEU A 1 159 ? -16.514 -3.233 17.682 1.00 79.75 159 LEU A N 1
ATOM 1157 C CA . LEU A 1 159 ? -17.595 -2.463 18.293 1.00 79.75 159 LEU A CA 1
ATOM 1158 C C . LEU A 1 159 ? -18.558 -1.916 17.240 1.00 79.75 159 LEU A C 1
ATOM 1160 O O . LEU A 1 159 ? -19.766 -2.108 17.326 1.00 79.75 159 LEU A O 1
ATOM 1164 N N . ASP A 1 160 ? -17.997 -1.235 16.242 1.00 79.75 160 ASP A N 1
ATOM 1165 C CA . ASP A 1 160 ? -18.728 -0.575 15.164 1.00 79.75 160 ASP A CA 1
ATOM 1166 C C . ASP A 1 160 ? -17.832 -0.499 13.918 1.00 79.75 160 ASP A C 1
ATOM 1168 O O . ASP A 1 160 ? -16.601 -0.529 14.017 1.00 79.75 160 ASP A O 1
ATOM 1172 N N . SER A 1 161 ? -18.427 -0.413 12.729 1.00 79.31 161 SER A N 1
ATOM 1173 C CA . SER A 1 161 ? -17.682 -0.244 11.481 1.00 79.31 161 SER A CA 1
ATOM 1174 C C . SER A 1 161 ? -18.486 0.517 10.423 1.00 79.31 161 SER A C 1
ATOM 1176 O O . SER A 1 161 ? -19.699 0.364 10.313 1.00 79.31 161 SER A O 1
ATOM 1178 N N . ALA A 1 162 ? -17.808 1.334 9.612 1.00 79.00 162 ALA A N 1
ATOM 1179 C CA . ALA A 1 162 ? -18.444 2.189 8.614 1.00 79.00 162 ALA A CA 1
ATOM 1180 C C . ALA A 1 162 ? -17.592 2.345 7.343 1.00 79.00 162 ALA A C 1
ATOM 1182 O O . ALA A 1 162 ? -16.364 2.225 7.364 1.00 79.00 162 ALA A O 1
ATOM 1183 N N . VAL A 1 163 ? -18.263 2.644 6.228 1.00 77.06 163 VAL A N 1
ATOM 1184 C CA . VAL A 1 163 ? -17.666 2.906 4.907 1.00 77.06 163 VAL A CA 1
ATOM 1185 C C . VAL A 1 163 ? -17.997 4.332 4.500 1.00 77.06 163 VAL A C 1
ATOM 1187 O O . VAL A 1 163 ? -19.139 4.761 4.666 1.00 77.06 163 VAL A O 1
ATOM 1190 N N . THR A 1 164 ? -17.039 5.069 3.947 1.00 65.94 164 THR A N 1
ATOM 1191 C CA . THR A 1 164 ? -17.349 6.336 3.275 1.00 65.94 164 THR A CA 1
ATOM 1192 C C . THR A 1 164 ? -18.025 6.061 1.930 1.00 65.94 164 THR A C 1
ATOM 1194 O O . THR A 1 164 ? -17.475 5.306 1.125 1.00 65.94 164 THR A O 1
ATOM 1197 N N . PRO A 1 165 ? -19.200 6.656 1.653 1.00 61.44 165 PRO A N 1
ATOM 1198 C CA . PRO A 1 165 ? -19.752 6.671 0.303 1.00 61.44 165 PRO A CA 1
ATOM 1199 C C . PRO A 1 165 ? -18.867 7.506 -0.644 1.00 61.44 165 PRO A C 1
ATOM 1201 O O . PRO A 1 165 ? -17.843 8.049 -0.227 1.00 61.44 165 PRO A O 1
ATOM 1204 N N . ALA A 1 166 ? -19.256 7.572 -1.923 1.00 55.53 166 ALA A N 1
ATOM 1205 C CA . ALA A 1 166 ? -18.499 8.190 -3.015 1.00 55.53 166 ALA A CA 1
ATOM 1206 C C . ALA A 1 166 ? -17.892 9.574 -2.686 1.00 55.53 166 ALA A C 1
ATOM 1208 O O . ALA A 1 166 ? -18.337 10.297 -1.794 1.00 55.53 166 ALA A O 1
ATOM 1209 N N . ALA A 1 167 ? -16.857 9.940 -3.449 1.00 55.22 167 ALA A N 1
ATOM 1210 C CA . ALA A 1 167 ? -15.982 11.085 -3.202 1.00 55.22 167 ALA A CA 1
ATOM 1211 C C . ALA A 1 167 ? -16.714 12.368 -2.747 1.00 55.22 167 ALA A C 1
ATOM 1213 O O . ALA A 1 167 ? -17.346 13.059 -3.542 1.00 55.22 167 ALA A O 1
ATOM 1214 N N . GLY A 1 168 ? -16.549 12.705 -1.464 1.00 57.00 168 GLY A N 1
ATOM 1215 C CA . GLY A 1 168 ? -17.121 13.899 -0.830 1.00 57.00 168 GLY A CA 1
ATOM 1216 C C . GLY A 1 168 ? -17.828 13.609 0.495 1.00 57.00 168 GLY A C 1
ATOM 1217 O O . GLY A 1 168 ? -17.891 14.494 1.351 1.00 57.00 168 GLY A O 1
ATOM 1218 N N . ASP A 1 169 ? -18.272 12.368 0.695 1.00 61.12 169 ASP A N 1
ATOM 1219 C CA . ASP A 1 169 ? -19.077 11.993 1.854 1.00 61.12 169 ASP A CA 1
ATOM 1220 C C . ASP A 1 169 ? -18.255 11.649 3.107 1.00 61.12 169 ASP A C 1
ATOM 1222 O O . ASP A 1 169 ? -17.036 11.444 3.077 1.00 61.12 169 ASP A O 1
ATOM 1226 N N . GLN A 1 170 ? -18.952 11.625 4.247 1.00 60.47 170 GLN A N 1
ATOM 1227 C CA . GLN A 1 170 ? -18.412 11.285 5.561 1.00 60.47 170 GLN A CA 1
ATOM 1228 C C . GLN A 1 170 ? -19.044 9.996 6.082 1.00 60.47 170 GLN A C 1
ATOM 1230 O O . GLN A 1 170 ? -20.265 9.894 6.163 1.00 60.47 170 GLN A O 1
ATOM 1235 N N . ALA A 1 171 ? -18.214 9.052 6.521 1.00 61.44 171 ALA A N 1
ATOM 1236 C CA . ALA A 1 171 ? -18.655 7.943 7.363 1.00 61.44 171 ALA A CA 1
ATOM 1237 C C . ALA A 1 171 ? -18.606 8.365 8.833 1.00 61.44 171 ALA A C 1
ATOM 1239 O O . ALA A 1 171 ? -17.685 9.091 9.218 1.00 61.44 171 ALA A O 1
ATOM 1240 N N . ARG A 1 172 ? -19.567 7.905 9.643 1.00 62.16 172 ARG A N 1
ATOM 1241 C CA . ARG A 1 172 ? -19.609 8.147 11.091 1.00 62.16 172 ARG A CA 1
ATOM 1242 C C . ARG A 1 172 ? -19.761 6.833 11.844 1.00 62.16 172 ARG A C 1
ATOM 1244 O O . ARG A 1 172 ? -20.686 6.089 11.542 1.00 62.16 172 ARG A O 1
ATOM 1251 N N . LEU A 1 173 ? -18.889 6.615 12.823 1.00 64.88 173 LEU A N 1
ATOM 1252 C CA . LEU A 1 173 ? -19.089 5.632 13.893 1.00 64.88 173 LEU A CA 1
ATOM 1253 C C . LEU A 1 173 ? -19.754 6.320 15.092 1.00 64.88 173 LEU A C 1
ATOM 1255 O O . LEU A 1 173 ? -19.552 7.532 15.276 1.00 64.88 173 LEU A O 1
ATOM 1259 N N . ARG A 1 174 ? -20.567 5.580 15.851 1.00 59.75 174 ARG A N 1
ATOM 1260 C CA . ARG A 1 174 ? -21.241 6.070 17.066 1.00 59.75 174 ARG A CA 1
ATOM 1261 C C . ARG A 1 174 ? -20.809 5.305 18.305 1.00 59.75 174 ARG A C 1
ATOM 1263 O O . ARG A 1 174 ? -20.625 4.079 18.197 1.00 59.75 174 ARG A O 1
#

Radius of gyration: 21.32 Å; chains: 1; bounding box: 49×30×60 Å

Secondary structure (DSSP, 8-state):
-EEEEEETT-PEEEEEEEESSSGGG-EEPPPB--SSS-B--PPTTPPPEEEEE---B-TTS-B----EEEEEE----TT-SGGGPEEE-SS-------S---PPTTPPPBTTBPPSS---EEE--SS-S---EEEESS-EEEEEE--SSS--GGG-EEEEEEE--STT-EEEE-

Foldseek 3Di:
DAKWKAFPVRHTWDKWKFADDDPVGTDTFDFDDQPDDGDGDDAPPGDMDMDTGAPDADPVRHGDDGDMDIDDDDDAPQQLALLSAAEDEEQDDDDDDRDFHAADVQADAAVPHDDGTDGHHDYDYPDDDDHKDKDADFDKDWDWDDPPDSDHNNRTDTPDMWTAPPHPGIIIDD